Protein AF-A0A1I6RU98-F1 (afdb_monomer)

Secondary structure (DSSP, 8-state):
-HHHHHHHHHHHHHHHHHHHHHHTT-HHHHHHHHHHHHHHHHHH-GGGTTTS--HHHHHHHHHHHHHHHHHHHTT------

Structure (mmCIF, N/CA/C/O backbone):
data_AF-A0A1I6RU98-F1
#
_entry.id   AF-A0A1I6RU98-F1
#
loop_
_atom_site.group_PDB
_atom_site.id
_atom_site.type_symbol
_atom_site.label_atom_id
_atom_site.label_alt_id
_atom_site.label_comp_id
_atom_site.label_asym_id
_atom_site.label_entity_id
_atom_site.label_seq_id
_atom_site.pdbx_PDB_ins_code
_atom_site.Cartn_x
_atom_site.Cartn_y
_atom_site.Cartn_z
_atom_site.occupancy
_atom_site.B_iso_or_equiv
_atom_site.auth_seq_id
_atom_site.auth_comp_id
_atom_site.auth_asym_id
_atom_s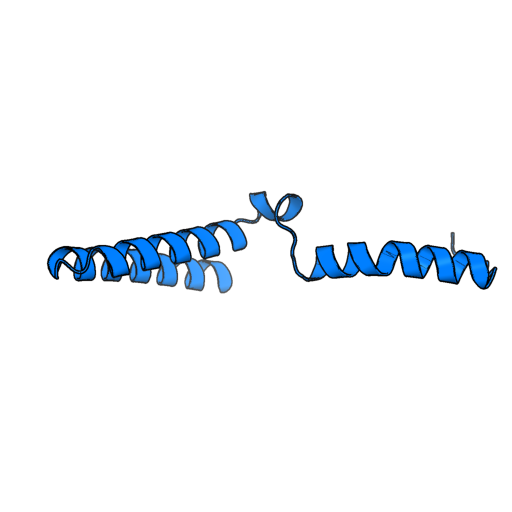ite.auth_atom_id
_atom_site.pdbx_PDB_model_num
ATOM 1 N N . MET A 1 1 ? 1.283 15.328 -9.443 1.00 64.50 1 MET A N 1
ATOM 2 C CA . MET A 1 1 ? 0.544 16.006 -8.348 1.00 64.50 1 MET A CA 1
ATOM 3 C C . MET A 1 1 ? -0.735 15.276 -7.952 1.00 64.50 1 MET A C 1
ATOM 5 O O . MET A 1 1 ? -0.867 14.978 -6.778 1.00 64.50 1 MET A O 1
ATOM 9 N N . LEU A 1 2 ? -1.626 14.927 -8.890 1.00 79.75 2 LEU A N 1
ATOM 10 C CA . LEU A 1 2 ? -2.913 14.262 -8.602 1.00 79.75 2 LEU A CA 1
ATOM 11 C C . LEU A 1 2 ? -2.788 12.940 -7.808 1.00 79.75 2 LEU A C 1
ATOM 13 O O . LEU A 1 2 ? -3.517 12.711 -6.852 1.00 79.75 2 LEU A O 1
ATOM 17 N N . ILE A 1 3 ? -1.811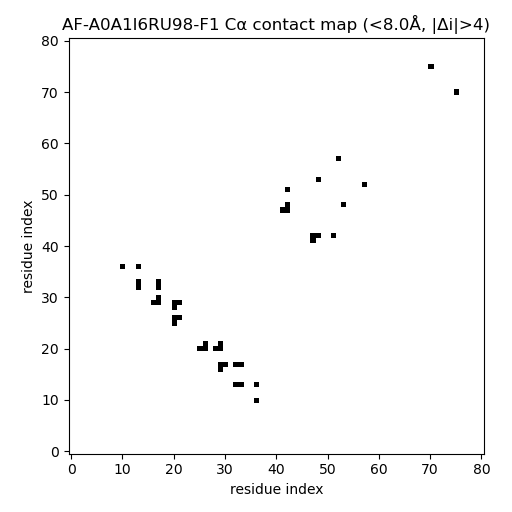 12.097 -8.157 1.00 77.31 3 ILE A N 1
ATOM 18 C CA . ILE A 1 3 ? -1.551 10.822 -7.459 1.00 77.31 3 ILE A CA 1
ATOM 19 C C . ILE A 1 3 ? -1.122 11.054 -6.002 1.00 77.31 3 ILE A C 1
ATOM 21 O O . ILE A 1 3 ? -1.561 10.350 -5.098 1.00 77.31 3 ILE A O 1
ATOM 25 N N . PHE A 1 4 ? -0.309 12.084 -5.762 1.00 79.06 4 PHE A N 1
ATOM 26 C CA . PHE A 1 4 ? 0.186 12.406 -4.426 1.00 79.06 4 PHE A CA 1
ATOM 27 C C . PHE A 1 4 ? -0.946 12.867 -3.499 1.00 79.06 4 PHE A C 1
ATOM 29 O O . PHE A 1 4 ? -1.018 12.436 -2.350 1.00 79.06 4 PHE A O 1
ATOM 36 N N . THR A 1 5 ? -1.872 13.691 -3.999 1.00 84.44 5 THR A N 1
ATOM 37 C CA . THR A 1 5 ? -3.056 14.114 -3.236 1.00 84.44 5 THR A CA 1
ATOM 38 C C . THR A 1 5 ? -3.999 12.953 -2.931 1.00 84.44 5 THR A C 1
ATOM 40 O O . THR A 1 5 ? -4.509 12.873 -1.814 1.00 84.44 5 THR A O 1
ATOM 43 N N . ILE A 1 6 ? -4.192 12.024 -3.873 1.00 85.12 6 ILE A N 1
ATOM 44 C CA . ILE A 1 6 ? -5.000 10.814 -3.651 1.00 85.12 6 ILE A CA 1
ATOM 45 C C . ILE A 1 6 ? -4.377 9.938 -2.555 1.00 85.12 6 ILE A C 1
ATOM 47 O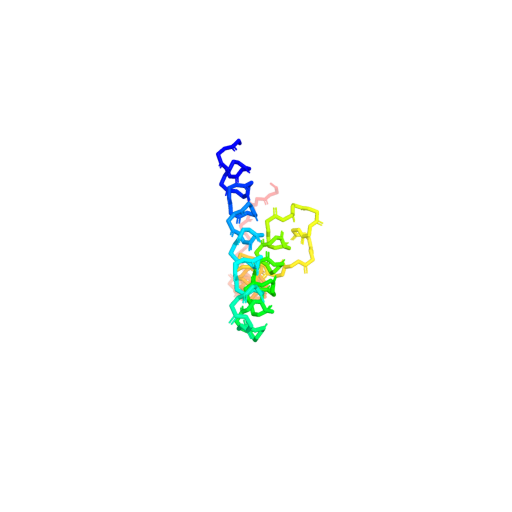 O . ILE A 1 6 ? -5.088 9.491 -1.657 1.00 85.12 6 ILE A O 1
ATOM 51 N N . LEU A 1 7 ? -3.055 9.744 -2.574 1.00 83.88 7 LEU A N 1
ATOM 52 C CA . LEU A 1 7 ? -2.345 8.967 -1.551 1.00 83.88 7 LEU A CA 1
ATOM 53 C C . LEU A 1 7 ? -2.428 9.612 -0.166 1.00 83.88 7 LEU A C 1
ATOM 55 O O . LEU A 1 7 ? -2.690 8.922 0.816 1.00 83.88 7 LEU A O 1
ATOM 59 N N . MET A 1 8 ? -2.263 10.933 -0.085 1.00 85.94 8 MET A N 1
ATOM 60 C CA . MET A 1 8 ? -2.430 11.696 1.157 1.00 85.94 8 MET A CA 1
ATOM 61 C C . MET A 1 8 ? -3.823 11.479 1.765 1.00 85.94 8 MET A C 1
ATOM 63 O O . MET A 1 8 ? -3.945 11.117 2.935 1.00 85.94 8 MET A O 1
ATOM 67 N N . LEU A 1 9 ? -4.878 11.638 0.959 1.00 89.00 9 LEU A N 1
ATOM 68 C CA . LEU A 1 9 ? -6.260 11.421 1.395 1.00 89.00 9 LEU A CA 1
ATOM 69 C C . LEU A 1 9 ? -6.508 9.970 1.821 1.00 89.00 9 LEU A C 1
ATOM 71 O O . LEU A 1 9 ? -7.154 9.729 2.842 1.00 89.00 9 LEU A O 1
ATOM 75 N N . PHE A 1 10 ? -5.961 9.010 1.075 1.00 88.25 10 PHE A N 1
ATOM 76 C CA . PHE A 1 10 ? -6.047 7.591 1.402 1.00 88.25 10 PHE A CA 1
ATOM 77 C C . PHE A 1 10 ? -5.416 7.283 2.766 1.00 88.25 10 PHE A C 1
ATOM 79 O O . PHE A 1 10 ? -6.043 6.635 3.602 1.00 88.25 10 PHE A O 1
ATOM 86 N N . PHE A 1 11 ? -4.219 7.800 3.044 1.00 86.81 11 PHE A N 1
ATOM 87 C CA . PHE A 1 11 ? -3.552 7.599 4.331 1.00 86.81 11 PHE A CA 1
ATOM 88 C C . PHE A 1 11 ? -4.328 8.204 5.499 1.00 86.81 11 PHE A C 1
ATOM 90 O O . PHE A 1 11 ? -4.498 7.550 6.530 1.00 86.81 11 PHE A O 1
ATOM 97 N N . VAL A 1 12 ? -4.848 9.422 5.332 1.00 91.44 12 VAL A N 1
ATOM 98 C CA . VAL A 1 12 ? -5.695 10.065 6.346 1.00 91.44 12 VAL A CA 1
ATOM 99 C C . VAL A 1 12 ? -6.934 9.213 6.626 1.00 91.44 12 VAL A C 1
ATOM 101 O O . VAL A 1 1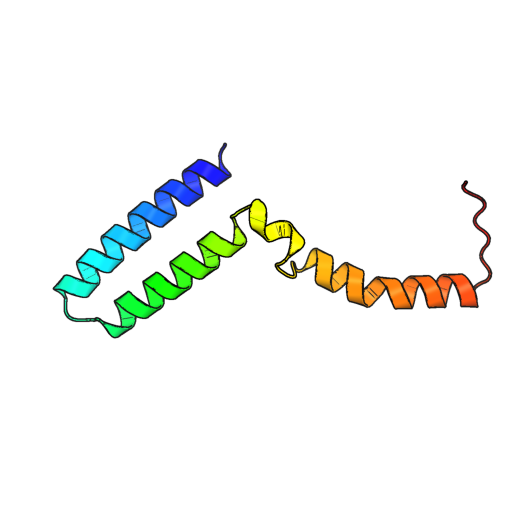2 ? -7.278 8.986 7.788 1.00 91.44 12 VAL A O 1
ATOM 104 N N . TYR A 1 13 ? -7.569 8.678 5.581 1.00 90.31 13 TYR A N 1
ATOM 105 C CA . TYR A 1 13 ? -8.717 7.785 5.715 1.00 90.31 13 TYR A CA 1
ATOM 106 C C . TYR A 1 13 ? -8.370 6.485 6.453 1.00 90.31 13 TYR A C 1
ATOM 108 O O . TYR A 1 13 ? -9.098 6.087 7.367 1.00 90.31 13 TYR A O 1
ATOM 116 N N . VAL A 1 14 ? -7.257 5.837 6.100 1.00 88.69 14 VAL A N 1
ATOM 117 C CA . VAL A 1 14 ? -6.790 4.594 6.736 1.00 88.69 14 VAL A CA 1
ATOM 118 C C . VAL A 1 14 ? -6.527 4.814 8.224 1.00 88.69 14 VAL A C 1
ATOM 120 O O . VAL A 1 14 ? -7.005 4.034 9.047 1.00 88.69 14 VAL A O 1
ATOM 123 N N . ILE A 1 15 ? -5.848 5.903 8.595 1.00 88.81 15 ILE A N 1
ATOM 124 C CA . ILE A 1 15 ? -5.552 6.231 9.998 1.00 88.81 15 ILE A CA 1
ATOM 125 C C . ILE A 1 15 ? -6.841 6.538 10.769 1.00 88.81 15 ILE A C 1
ATOM 127 O O . ILE A 1 15 ? -7.057 5.995 11.854 1.00 88.81 15 ILE A O 1
ATOM 131 N N . ALA A 1 16 ? -7.732 7.364 10.214 1.00 91.00 16 ALA A N 1
ATOM 132 C CA . ALA A 1 16 ? -9.004 7.700 10.855 1.00 91.00 16 ALA A CA 1
ATOM 133 C C . ALA A 1 16 ? -9.876 6.453 11.079 1.00 91.00 16 ALA A C 1
ATOM 135 O O . ALA A 1 16 ? -10.451 6.262 12.156 1.00 91.00 16 ALA A O 1
ATOM 136 N N . THR A 1 17 ? -9.933 5.571 10.082 1.00 88.75 17 THR A N 1
ATOM 137 C CA . THR A 1 17 ? -10.705 4.325 10.131 1.00 88.75 17 THR A CA 1
ATOM 138 C C . THR A 1 17 ? -10.084 3.323 11.098 1.00 88.75 17 THR A C 1
ATOM 140 O O . THR A 1 17 ? -10.808 2.705 11.877 1.00 88.75 17 THR A O 1
ATOM 143 N N . TYR A 1 18 ? -8.754 3.229 11.149 1.00 88.75 18 TYR A N 1
ATOM 144 C CA . TYR A 1 18 ? -8.037 2.431 12.141 1.00 88.75 18 TYR A CA 1
ATOM 145 C C . TYR A 1 18 ? -8.359 2.880 13.571 1.00 88.75 18 TYR A C 1
ATOM 147 O O . TYR A 1 18 ? -8.747 2.058 14.402 1.00 88.75 18 TYR A O 1
ATOM 155 N N . VAL A 1 19 ? -8.283 4.185 13.858 1.00 89.38 19 VAL A N 1
ATOM 156 C CA . VAL A 1 19 ? -8.612 4.737 15.185 1.00 89.38 19 VAL A CA 1
ATOM 157 C C . VAL A 1 19 ? -10.074 4.459 15.547 1.00 89.38 19 VAL A C 1
ATOM 159 O O . VAL A 1 19 ? -10.375 4.105 16.690 1.00 89.38 19 VAL A O 1
ATOM 162 N N . LYS A 1 20 ? -10.992 4.573 14.580 1.00 90.88 20 LYS A N 1
ATOM 163 C CA . LYS A 1 20 ? -12.413 4.253 14.770 1.00 90.88 20 LYS A CA 1
ATOM 164 C C . LYS A 1 20 ? -12.627 2.768 15.096 1.00 90.88 20 LYS A C 1
ATOM 166 O O . LYS A 1 20 ? -13.291 2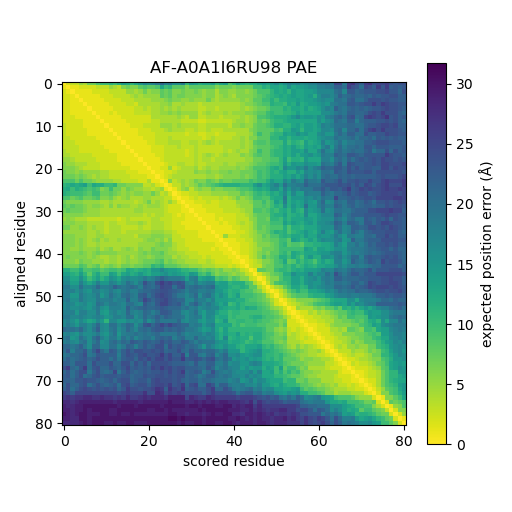.464 16.086 1.00 90.88 20 LYS A O 1
ATOM 171 N N . LEU A 1 21 ? -12.033 1.858 14.324 1.00 87.00 21 LEU A N 1
ATOM 172 C CA . LEU A 1 21 ? -12.125 0.404 14.525 1.00 87.00 21 LEU A CA 1
ATOM 173 C C . LEU A 1 21 ? -11.482 -0.041 15.843 1.00 87.00 21 LEU A C 1
ATOM 175 O O . LEU A 1 21 ? -12.008 -0.914 16.536 1.00 87.00 21 LEU A O 1
ATOM 179 N N . TRP A 1 22 ? -10.386 0.607 16.240 1.00 84.94 22 TRP A N 1
ATOM 180 C CA . TRP A 1 22 ? -9.726 0.352 17.516 1.00 84.94 22 TRP A CA 1
ATOM 181 C C . TRP A 1 22 ? -10.632 0.691 18.703 1.00 84.94 22 TRP A C 1
ATOM 183 O O . TRP A 1 22 ? -10.744 -0.097 19.646 1.00 84.94 22 TRP A O 1
ATOM 193 N N . LYS A 1 23 ? -11.345 1.826 18.633 1.00 87.00 23 LYS A N 1
ATOM 194 C CA . LYS A 1 23 ? -12.353 2.216 19.636 1.00 87.00 23 LYS A CA 1
ATOM 195 C C . LYS A 1 23 ? -13.541 1.252 19.678 1.00 87.00 23 LYS A C 1
ATOM 197 O O . LYS A 1 23 ? -14.076 1.007 20.753 1.00 87.00 23 LYS A O 1
ATOM 202 N N . GLN A 1 24 ? -13.914 0.663 18.543 1.00 89.50 24 GLN A N 1
ATOM 203 C CA . GLN A 1 24 ? -14.988 -0.333 18.442 1.00 89.50 24 GLN A CA 1
ATOM 204 C C . GLN A 1 24 ? -14.563 -1.752 18.865 1.00 89.50 24 GLN A C 1
ATOM 206 O O . GLN A 1 24 ? -15.362 -2.676 18.779 1.00 89.50 24 GLN A O 1
ATOM 211 N N . LYS A 1 25 ? -13.322 -1.945 19.347 1.00 86.94 25 LYS A N 1
ATOM 212 C CA . LYS A 1 25 ? -12.724 -3.248 19.708 1.00 86.94 25 LYS A CA 1
ATOM 213 C C . LYS A 1 25 ? -12.644 -4.271 18.559 1.00 86.94 25 LYS A C 1
ATOM 215 O O . LYS A 1 25 ? -12.187 -5.392 18.791 1.00 86.94 25 LYS A O 1
ATOM 220 N N . ASN A 1 26 ? -12.926 -3.876 17.317 1.00 85.75 26 ASN A N 1
ATOM 221 C CA . ASN A 1 26 ? -12.758 -4.702 16.117 1.00 85.75 26 ASN A CA 1
ATOM 222 C C . ASN A 1 26 ? -11.292 -4.722 15.654 1.00 85.75 26 ASN A C 1
ATOM 224 O O . ASN A 1 26 ? -10.924 -4.266 14.573 1.00 85.75 26 ASN A O 1
ATOM 228 N N . ARG A 1 27 ? -10.413 -5.260 16.507 1.00 83.38 27 ARG A N 1
ATOM 229 C CA . ARG A 1 27 ? -8.953 -5.224 16.306 1.00 83.38 27 ARG A CA 1
ATOM 230 C C . ARG A 1 27 ? -8.492 -5.978 15.057 1.00 83.38 27 ARG A C 1
ATOM 232 O O . ARG A 1 27 ? -7.528 -5.560 14.430 1.00 83.38 27 ARG A O 1
ATOM 239 N N . LYS A 1 28 ? -9.178 -7.066 14.687 1.00 84.62 28 LYS A N 1
ATOM 240 C CA . LYS A 1 28 ? -8.835 -7.869 13.499 1.00 84.62 28 LYS A CA 1
ATOM 241 C C . LYS A 1 28 ? -9.001 -7.058 12.213 1.00 84.62 28 LYS A C 1
ATOM 243 O O . LYS A 1 28 ? -8.082 -7.003 11.407 1.00 84.62 28 LYS A O 1
ATOM 248 N N . GLU A 1 29 ? -10.134 -6.378 12.071 1.00 85.06 29 GLU A N 1
ATOM 249 C CA . GLU A 1 29 ? -10.430 -5.510 10.926 1.00 85.06 29 GLU A CA 1
ATOM 250 C C . GLU A 1 29 ? -9.444 -4.340 10.851 1.00 85.06 29 GLU A C 1
ATOM 252 O O . GLU A 1 29 ? -8.927 -4.037 9.781 1.00 85.06 29 GLU A O 1
ATOM 257 N N . ALA A 1 30 ? -9.109 -3.740 11.999 1.00 82.81 30 ALA A N 1
ATOM 258 C CA . ALA A 1 30 ? -8.128 -2.662 12.079 1.00 82.81 30 ALA A CA 1
ATOM 259 C C . ALA A 1 30 ? -6.737 -3.100 11.583 1.00 82.81 30 ALA A C 1
ATOM 261 O O . ALA A 1 30 ? -6.106 -2.380 10.812 1.00 82.81 30 ALA A O 1
ATOM 262 N N . ILE A 1 31 ? -6.272 -4.288 11.988 1.00 86.50 31 ILE A N 1
ATOM 263 C CA . ILE A 1 31 ? -4.979 -4.844 11.561 1.00 86.50 31 ILE A CA 1
ATOM 264 C C . ILE A 1 31 ? -4.976 -5.132 10.058 1.00 86.50 31 ILE A C 1
ATOM 266 O O . ILE A 1 31 ? -4.014 -4.780 9.380 1.00 86.50 31 ILE A O 1
ATOM 270 N N . VAL A 1 32 ? -6.050 -5.726 9.529 1.00 88.75 32 VAL A N 1
ATOM 271 C CA . VAL A 1 32 ? -6.187 -5.997 8.089 1.00 88.75 32 VAL A CA 1
ATOM 272 C C . VAL A 1 32 ? -6.134 -4.695 7.291 1.00 88.75 32 VAL A C 1
ATOM 274 O O . VAL A 1 32 ? -5.394 -4.607 6.314 1.00 88.75 32 VAL A O 1
ATOM 277 N N . LEU A 1 33 ? -6.848 -3.659 7.739 1.00 88.62 33 LEU A N 1
ATOM 278 C CA . LEU A 1 33 ? -6.858 -2.348 7.089 1.00 88.62 33 LEU A CA 1
ATOM 279 C C . LEU A 1 33 ? -5.463 -1.700 7.075 1.00 88.62 33 LEU A C 1
ATOM 281 O O . LEU A 1 33 ? -5.068 -1.100 6.078 1.00 88.62 33 LEU A O 1
ATOM 285 N N . LEU A 1 34 ? -4.703 -1.859 8.163 1.00 85.62 34 LEU A N 1
ATOM 286 C CA . LEU A 1 34 ? -3.331 -1.360 8.279 1.00 85.62 34 LEU A CA 1
ATOM 287 C C . LEU A 1 34 ? -2.383 -2.102 7.324 1.00 85.62 34 LEU A C 1
ATOM 289 O O . LEU A 1 34 ? -1.593 -1.468 6.629 1.00 85.62 34 LEU A O 1
ATOM 293 N N . LEU A 1 35 ? -2.507 -3.429 7.238 1.00 86.94 35 LEU A N 1
ATOM 294 C CA . LEU A 1 35 ? -1.745 -4.273 6.312 1.00 86.94 35 LEU A CA 1
ATOM 295 C C . LEU A 1 35 ? -1.996 -3.888 4.850 1.00 86.94 35 LEU A C 1
ATOM 297 O O . LEU A 1 35 ? -1.045 -3.706 4.093 1.00 86.94 35 LEU A O 1
ATOM 301 N N . PHE A 1 36 ? -3.261 -3.707 4.465 1.00 86.06 36 PHE A N 1
ATOM 302 C CA . PHE A 1 36 ? -3.614 -3.245 3.122 1.00 86.06 36 PHE A CA 1
ATOM 303 C C . PHE A 1 36 ? -3.106 -1.828 2.849 1.00 86.06 36 PHE A C 1
ATOM 305 O O . PHE A 1 36 ? -2.570 -1.569 1.773 1.00 86.06 36 PHE A O 1
ATOM 312 N N . GLY A 1 37 ? -3.219 -0.922 3.824 1.00 84.62 37 GLY A N 1
ATOM 313 C CA . GLY A 1 37 ? -2.687 0.434 3.705 1.00 84.62 37 GLY A CA 1
ATOM 314 C C . GLY A 1 37 ? -1.175 0.448 3.468 1.00 84.62 37 GLY A C 1
ATOM 315 O O . GLY A 1 37 ? -0.694 1.174 2.602 1.00 84.62 37 GLY A O 1
ATOM 316 N N . LEU A 1 38 ? -0.436 -0.403 4.180 1.00 82.44 38 LEU A N 1
ATOM 317 C CA . LEU A 1 38 ? 1.014 -0.537 4.048 1.00 82.44 38 LEU A CA 1
ATOM 318 C C . LEU A 1 38 ? 1.409 -1.172 2.707 1.00 82.44 38 LEU A C 1
ATOM 320 O O . LEU A 1 38 ? 2.358 -0.722 2.073 1.00 82.44 38 LEU A O 1
ATOM 324 N N . PHE A 1 39 ? 0.645 -2.156 2.227 1.00 83.06 39 PHE A N 1
ATOM 325 C CA . PHE A 1 39 ? 0.850 -2.753 0.905 1.00 83.06 39 PHE A CA 1
ATOM 326 C C . PHE A 1 39 ? 0.696 -1.721 -0.221 1.00 83.06 39 PHE A C 1
ATOM 328 O O . PHE A 1 39 ? 1.549 -1.622 -1.101 1.00 83.06 39 PHE A O 1
ATOM 335 N N . ILE A 1 40 ? -0.359 -0.906 -0.158 1.00 81.06 40 ILE A N 1
ATOM 336 C CA . ILE A 1 40 ? -0.611 0.172 -1.123 1.00 81.06 40 ILE A CA 1
ATOM 337 C C . ILE A 1 40 ? 0.489 1.232 -1.035 1.00 81.06 40 ILE A C 1
ATOM 339 O O . ILE A 1 40 ? 0.991 1.685 -2.058 1.00 81.06 40 ILE A O 1
ATOM 343 N N . ALA A 1 41 ? 0.920 1.593 0.172 1.00 77.06 41 ALA A N 1
ATOM 344 C CA . ALA A 1 41 ? 2.028 2.519 0.360 1.00 77.06 41 ALA A CA 1
ATOM 345 C C . ALA A 1 41 ? 3.315 2.025 -0.308 1.00 77.06 41 ALA A C 1
ATOM 347 O O . ALA A 1 41 ? 3.925 2.768 -1.069 1.00 77.06 41 ALA A O 1
ATOM 348 N N . CYS A 1 42 ? 3.695 0.766 -0.076 1.00 72.19 42 CYS A N 1
ATOM 349 C CA . CYS A 1 42 ? 4.864 0.162 -0.714 1.00 72.19 42 CYS A CA 1
ATOM 350 C C . CYS A 1 42 ? 4.747 0.128 -2.240 1.00 72.19 42 CYS A C 1
ATOM 352 O O . CYS A 1 42 ? 5.743 0.361 -2.915 1.00 72.19 42 CYS A O 1
ATOM 354 N N . TYR A 1 43 ? 3.549 -0.107 -2.779 1.00 71.12 43 TYR A N 1
ATOM 355 C CA . TYR A 1 43 ? 3.321 -0.113 -4.225 1.00 71.12 43 TYR A CA 1
ATOM 356 C C . TYR A 1 43 ? 3.550 1.261 -4.872 1.00 71.12 43 TYR A C 1
ATOM 358 O O . TYR A 1 43 ? 4.047 1.348 -5.989 1.00 71.12 43 TYR A O 1
ATOM 366 N N . PHE A 1 44 ? 3.188 2.342 -4.178 1.00 69.88 44 PHE A N 1
ATOM 367 C CA . PHE A 1 44 ? 3.270 3.705 -4.710 1.00 69.88 44 PHE A CA 1
ATOM 368 C C . PHE A 1 44 ? 4.552 4.459 -4.333 1.00 69.88 44 PHE A C 1
ATOM 370 O O . PHE A 1 44 ? 4.731 5.598 -4.767 1.00 69.88 44 PHE A O 1
ATOM 377 N N . ILE A 1 45 ? 5.442 3.870 -3.527 1.00 68.94 45 ILE A N 1
ATOM 378 C CA . ILE A 1 45 ? 6.746 4.467 -3.228 1.00 68.94 45 ILE A CA 1
ATOM 379 C C . ILE A 1 45 ? 7.671 4.242 -4.439 1.00 68.94 45 ILE A C 1
ATOM 381 O O . ILE A 1 45 ? 8.082 3.107 -4.685 1.00 68.94 45 ILE A O 1
ATOM 385 N N . PRO A 1 46 ? 8.082 5.306 -5.158 1.00 58.28 46 PRO A N 1
ATOM 386 C CA . PRO A 1 46 ? 8.907 5.186 -6.366 1.00 58.28 46 PRO A CA 1
ATOM 387 C C . PRO A 1 46 ? 10.303 4.611 -6.080 1.00 58.28 46 PRO A C 1
ATOM 389 O O . PRO A 1 46 ? 10.948 4.049 -6.953 1.00 58.28 46 PRO A O 1
ATOM 392 N N . VAL A 1 47 ? 10.766 4.678 -4.827 1.00 55.84 47 VAL A N 1
ATOM 393 C CA . VAL A 1 47 ? 12.040 4.073 -4.394 1.00 55.84 47 VAL A CA 1
ATOM 394 C C . VAL A 1 47 ? 12.015 2.538 -4.508 1.00 55.84 47 VAL A C 1
ATOM 396 O O . VAL A 1 47 ? 13.067 1.914 -4.619 1.00 55.84 47 VAL A O 1
ATOM 399 N N . ILE A 1 48 ? 10.827 1.923 -4.512 1.00 54.00 48 ILE A N 1
ATOM 400 C CA . ILE A 1 48 ? 10.637 0.467 -4.561 1.00 54.00 48 ILE A CA 1
ATOM 401 C C . ILE A 1 48 ? 10.360 -0.029 -5.998 1.00 54.00 48 ILE A C 1
ATOM 403 O O . ILE A 1 48 ? 10.375 -1.239 -6.228 1.00 54.00 48 ILE A O 1
ATOM 407 N N . GLU A 1 49 ? 10.206 0.859 -6.993 1.00 52.78 49 GLU A N 1
ATOM 408 C CA . GLU A 1 49 ? 9.937 0.485 -8.400 1.00 52.78 49 GLU A CA 1
ATOM 409 C C . GLU A 1 49 ? 10.923 -0.555 -8.955 1.00 52.78 49 GLU A C 1
ATOM 411 O O . GLU A 1 49 ? 10.528 -1.433 -9.716 1.00 52.78 49 GLU A O 1
ATOM 416 N N . ASN A 1 50 ? 12.189 -0.518 -8.527 1.00 55.22 50 ASN A N 1
ATOM 417 C CA . ASN A 1 50 ? 13.207 -1.471 -8.982 1.00 55.22 50 ASN A CA 1
ATOM 418 C C . ASN A 1 50 ? 13.155 -2.846 -8.291 1.00 55.22 50 ASN A C 1
ATOM 420 O O . ASN A 1 50 ? 13.816 -3.775 -8.750 1.00 55.22 50 ASN A O 1
ATOM 424 N N . TRP A 1 51 ? 12.434 -2.989 -7.176 1.00 55.91 51 TRP A N 1
ATOM 425 C CA . TRP A 1 51 ? 12.389 -4.223 -6.376 1.00 55.91 51 TRP A CA 1
ATOM 426 C C . TRP A 1 51 ? 11.039 -4.937 -6.428 1.00 55.91 51 TRP A C 1
ATOM 428 O O . TRP A 1 51 ? 10.984 -6.146 -6.201 1.00 55.91 51 TRP A O 1
ATOM 438 N N . MET A 1 52 ? 9.949 -4.225 -6.718 1.00 57.34 52 MET A N 1
ATOM 439 C CA . MET A 1 52 ? 8.618 -4.821 -6.752 1.00 57.34 52 MET A CA 1
ATOM 440 C C . MET A 1 52 ? 8.266 -5.273 -8.177 1.00 57.34 52 MET A C 1
ATOM 442 O O . MET A 1 52 ? 8.296 -4.461 -9.102 1.00 57.34 52 MET A O 1
ATOM 446 N N . PRO A 1 53 ? 7.922 -6.556 -8.389 1.00 59.84 53 PRO A N 1
ATOM 447 C CA . PRO A 1 53 ? 7.539 -7.042 -9.704 1.00 59.84 53 PRO A CA 1
ATOM 448 C C . PRO A 1 53 ? 6.175 -6.451 -10.088 1.00 59.84 53 PRO A C 1
ATOM 450 O O . PRO A 1 53 ? 5.124 -6.925 -9.658 1.00 59.84 53 PRO A O 1
ATOM 453 N N . THR A 1 54 ? 6.190 -5.373 -10.867 1.00 66.31 54 THR A N 1
ATOM 454 C CA . THR A 1 54 ? 5.005 -4.825 -11.525 1.00 66.31 54 THR A CA 1
ATOM 455 C C . THR A 1 54 ? 4.499 -5.784 -12.604 1.00 66.31 54 THR A C 1
ATOM 457 O O . THR A 1 54 ? 5.236 -6.615 -13.136 1.00 66.31 54 THR A O 1
ATOM 460 N N . SER A 1 55 ? 3.219 -5.673 -12.965 1.00 64.12 55 SER A N 1
ATOM 461 C CA . SER A 1 55 ? 2.636 -6.453 -14.068 1.00 64.12 55 SER A CA 1
ATOM 462 C C . SER A 1 55 ? 3.427 -6.285 -15.370 1.00 64.12 55 SER A C 1
ATOM 464 O O . SER A 1 55 ? 3.595 -7.239 -16.123 1.00 64.12 55 SER A O 1
ATOM 466 N N . GLU A 1 56 ? 3.970 -5.091 -15.597 1.00 64.38 56 GLU A N 1
ATOM 467 C CA . GLU A 1 56 ? 4.814 -4.767 -16.742 1.00 64.38 56 GLU A CA 1
ATOM 468 C C . GLU A 1 56 ? 6.184 -5.460 -16.689 1.00 64.38 56 GLU A C 1
ATOM 470 O O . GLU A 1 56 ? 6.641 -5.997 -17.703 1.00 64.38 56 GLU A O 1
ATOM 475 N N . SER A 1 57 ? 6.821 -5.539 -15.515 1.00 66.19 57 SER A N 1
ATOM 476 C CA . SER A 1 57 ? 8.102 -6.239 -15.371 1.00 66.19 57 SER A CA 1
ATOM 477 C C . SER A 1 57 ? 7.942 -7.757 -15.467 1.00 66.19 57 SER A C 1
ATOM 479 O O . SER A 1 57 ? 8.761 -8.413 -16.109 1.00 66.19 57 SER A O 1
ATOM 481 N N . ILE A 1 58 ? 6.845 -8.314 -14.943 1.00 69.12 58 ILE A N 1
ATOM 482 C CA . ILE A 1 58 ? 6.485 -9.733 -15.095 1.00 69.12 58 ILE A CA 1
ATOM 483 C C . ILE A 1 58 ? 6.221 -10.063 -16.567 1.00 69.12 58 ILE A C 1
ATOM 485 O O . ILE A 1 58 ? 6.750 -11.047 -17.086 1.00 69.12 58 ILE A O 1
ATOM 489 N N . ASN A 1 59 ? 5.446 -9.223 -17.257 1.00 70.88 59 ASN A N 1
ATOM 490 C CA . ASN A 1 59 ? 5.164 -9.389 -18.678 1.00 70.88 59 ASN A CA 1
ATOM 491 C C . ASN A 1 59 ? 6.462 -9.347 -19.498 1.00 70.88 59 ASN A C 1
ATOM 493 O O . ASN A 1 59 ? 6.745 -10.242 -20.289 1.00 70.88 59 ASN A O 1
ATOM 497 N N . THR A 1 60 ? 7.322 -8.367 -19.236 1.00 69.44 60 THR A N 1
ATOM 498 C CA . THR A 1 60 ? 8.624 -8.268 -19.903 1.00 69.44 60 THR A CA 1
ATOM 499 C C . THR A 1 60 ? 9.496 -9.489 -19.605 1.00 69.44 60 THR A C 1
ATOM 501 O O . THR A 1 60 ? 10.104 -10.036 -20.518 1.00 69.44 60 THR A O 1
ATOM 504 N N . PHE A 1 61 ? 9.530 -9.976 -18.364 1.00 73.88 61 PHE A N 1
ATOM 505 C CA . PHE A 1 61 ? 10.314 -11.152 -17.985 1.00 73.88 61 PHE A CA 1
ATOM 506 C C . PHE A 1 61 ? 9.856 -12.433 -18.698 1.00 73.88 61 PHE A C 1
ATOM 508 O O . PHE A 1 61 ? 10.694 -13.198 -19.167 1.00 73.88 61 PHE A O 1
ATOM 515 N N . LEU A 1 62 ? 8.545 -12.647 -18.826 1.00 75.69 62 LEU A N 1
ATOM 516 C CA . LEU A 1 62 ? 7.964 -13.814 -19.500 1.00 75.69 62 LEU A CA 1
ATOM 517 C C . LEU A 1 62 ? 8.136 -13.770 -21.021 1.00 75.69 62 LEU A C 1
ATOM 519 O O . LEU A 1 62 ? 8.461 -14.785 -21.636 1.00 75.69 62 LEU A O 1
ATOM 523 N N . TYR A 1 63 ? 7.944 -12.603 -21.636 1.00 73.62 63 TYR A N 1
ATOM 524 C CA . TYR A 1 63 ? 7.969 -12.472 -23.094 1.00 73.62 63 TYR A CA 1
ATOM 525 C C . TYR A 1 63 ? 9.367 -12.232 -23.673 1.00 73.62 63 TYR A C 1
ATOM 527 O O . TYR A 1 63 ? 9.589 -12.522 -24.847 1.00 73.62 63 TYR A O 1
ATOM 535 N N . LYS A 1 64 ? 10.338 -11.767 -22.880 1.00 72.12 64 LYS A N 1
ATOM 536 C CA . LYS A 1 64 ? 11.733 -11.578 -23.314 1.00 72.12 64 LYS A CA 1
ATOM 537 C C . LYS A 1 64 ? 12.437 -12.866 -23.781 1.00 72.12 64 LYS A C 1
ATOM 539 O O . LYS A 1 64 ? 13.073 -12.818 -24.830 1.00 72.12 64 LYS A O 1
ATOM 544 N N . PRO A 1 65 ? 12.352 -14.023 -23.098 1.00 74.81 65 PRO A N 1
ATOM 545 C CA . PRO A 1 65 ? 12.964 -15.251 -23.609 1.00 74.81 65 PRO A CA 1
ATOM 546 C C . PRO A 1 65 ? 12.266 -15.755 -24.878 1.00 74.81 65 PRO A C 1
ATOM 548 O O . PRO A 1 65 ? 12.929 -16.241 -25.792 1.00 74.81 65 PRO A O 1
ATOM 551 N N . ILE A 1 66 ? 10.945 -15.580 -24.972 1.00 75.31 66 ILE A N 1
ATOM 552 C CA . ILE A 1 66 ? 10.155 -15.975 -26.145 1.00 75.31 66 ILE A CA 1
ATOM 553 C C . ILE A 1 66 ? 10.515 -15.097 -27.346 1.00 75.31 66 ILE A C 1
ATOM 555 O O . ILE A 1 66 ? 10.724 -15.616 -28.439 1.00 75.31 66 ILE A O 1
ATOM 559 N N . SER A 1 67 ? 10.659 -13.783 -27.158 1.00 70.38 67 SE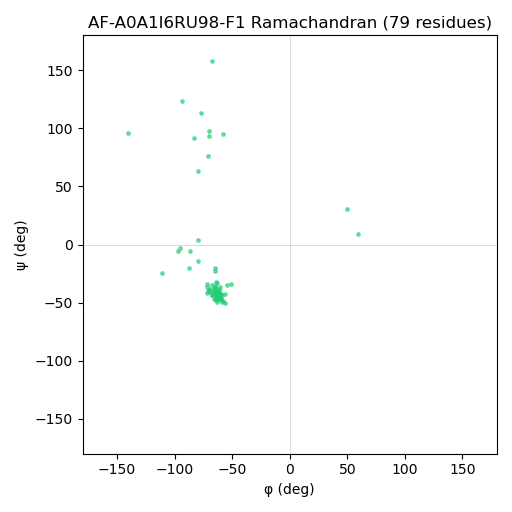R A N 1
ATOM 560 C CA . SER A 1 67 ? 11.049 -12.871 -28.235 1.00 70.38 67 SER A CA 1
ATOM 561 C C . SER A 1 67 ? 12.470 -13.140 -28.731 1.00 70.38 67 SER A C 1
ATOM 563 O O . SER A 1 67 ? 12.697 -13.129 -29.938 1.00 70.38 67 SER A O 1
ATOM 565 N N . VAL A 1 68 ? 13.413 -13.462 -27.838 1.00 72.25 68 VAL A N 1
ATOM 566 C CA . VAL A 1 68 ? 14.779 -13.869 -28.212 1.00 72.25 68 VAL A CA 1
ATOM 567 C C . VAL A 1 68 ? 14.772 -15.195 -28.972 1.00 72.25 68 VAL A C 1
ATOM 569 O O . VAL A 1 68 ? 15.440 -15.308 -29.999 1.00 72.25 68 VAL A O 1
ATOM 572 N N . TYR A 1 69 ? 13.984 -16.175 -28.523 1.00 74.56 69 TYR A N 1
ATOM 573 C CA . TYR A 1 69 ? 13.849 -17.459 -29.210 1.00 74.56 69 TYR A CA 1
ATOM 574 C C . TYR A 1 69 ? 13.241 -17.297 -30.605 1.00 74.56 69 TYR A C 1
ATOM 576 O O . TYR A 1 69 ? 13.789 -17.809 -31.572 1.00 74.56 69 TYR A O 1
ATOM 584 N N . VAL A 1 70 ? 12.161 -16.526 -30.738 1.00 73.94 70 VAL A N 1
ATOM 585 C CA . VAL A 1 70 ? 11.513 -16.241 -32.026 1.00 73.94 70 VAL A CA 1
ATOM 586 C C . VAL A 1 70 ? 12.447 -15.460 -32.956 1.00 73.94 70 VAL A C 1
ATOM 588 O O . VAL A 1 70 ? 12.538 -15.785 -34.137 1.00 73.94 70 VAL A O 1
ATOM 591 N N . ARG A 1 71 ? 13.203 -14.484 -32.437 1.00 68.44 71 ARG A N 1
ATOM 592 C CA . ARG A 1 71 ? 14.200 -13.725 -33.212 1.00 68.44 71 ARG A CA 1
ATOM 593 C C . ARG A 1 71 ? 15.339 -14.618 -33.708 1.00 68.44 71 ARG A C 1
ATOM 595 O O . ARG A 1 71 ? 15.759 -14.480 -34.852 1.00 68.44 71 ARG A O 1
ATOM 602 N N . SER A 1 72 ? 15.800 -15.550 -32.873 1.00 69.88 72 SER A N 1
ATOM 603 C CA . SER A 1 72 ? 16.828 -16.529 -33.236 1.00 69.88 72 SER A CA 1
ATOM 604 C C . SER A 1 72 ? 16.303 -17.587 -34.213 1.00 69.88 72 SER A C 1
ATOM 606 O O . SER A 1 72 ? 16.999 -17.923 -35.165 1.00 69.88 72 SER A O 1
ATOM 608 N N . ALA A 1 73 ? 15.072 -18.068 -34.027 1.00 71.00 73 ALA A N 1
ATOM 609 C CA . ALA 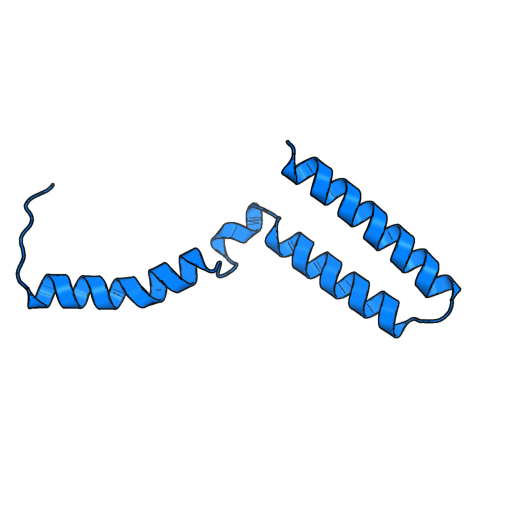A 1 73 ? 14.450 -19.086 -34.870 1.00 71.00 73 ALA A CA 1
ATOM 610 C C . ALA A 1 73 ? 14.067 -18.559 -36.261 1.00 71.00 73 ALA A C 1
ATOM 612 O O . ALA A 1 73 ? 14.163 -19.292 -37.240 1.00 71.00 73 ALA A O 1
ATOM 613 N N . LEU A 1 74 ? 13.658 -17.290 -36.366 1.00 71.06 74 LEU A N 1
ATOM 614 C CA . LEU A 1 74 ? 13.309 -16.672 -37.648 1.00 71.06 74 LEU A CA 1
AT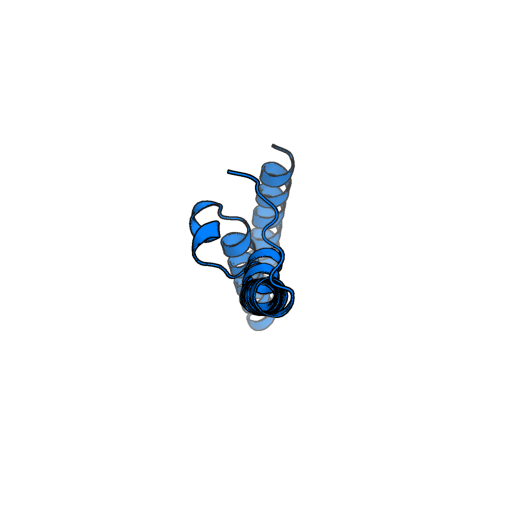OM 615 C C . LEU A 1 74 ? 14.518 -16.066 -38.382 1.00 71.06 74 LEU A C 1
ATOM 617 O O . LEU A 1 74 ? 14.355 -15.607 -39.508 1.00 71.06 74 LEU A O 1
ATOM 621 N N . ASN A 1 75 ? 15.714 -16.054 -37.773 1.00 61.91 75 ASN A N 1
ATOM 622 C CA . ASN A 1 75 ? 16.954 -15.523 -38.361 1.00 61.91 75 ASN A CA 1
ATOM 623 C C . ASN A 1 75 ? 16.790 -14.108 -38.961 1.00 61.91 75 ASN A C 1
ATOM 625 O O . ASN A 1 75 ? 17.431 -13.740 -39.947 1.00 61.91 75 ASN A O 1
ATOM 629 N N . ILE A 1 76 ? 15.880 -13.311 -38.388 1.00 58.59 76 ILE A N 1
ATOM 630 C CA . ILE A 1 76 ? 15.558 -11.984 -38.905 1.00 58.59 76 ILE A CA 1
ATOM 631 C C . ILE A 1 76 ? 16.609 -11.024 -38.364 1.00 58.59 76 ILE A C 1
ATOM 633 O O . ILE A 1 76 ? 16.477 -10.455 -37.276 1.00 58.59 76 ILE A O 1
ATOM 637 N N . ASN A 1 77 ? 17.665 -10.847 -39.150 1.00 55.69 77 ASN A N 1
ATOM 638 C CA . ASN A 1 77 ? 18.573 -9.722 -39.033 1.00 55.69 77 ASN A CA 1
ATOM 639 C C . ASN A 1 77 ? 17.831 -8.463 -39.516 1.00 55.69 77 ASN A C 1
ATOM 641 O O . ASN A 1 77 ? 18.001 -8.018 -40.649 1.00 55.69 77 ASN A O 1
ATOM 645 N N . LEU A 1 78 ? 16.923 -7.931 -38.690 1.00 60.62 78 LEU A N 1
ATOM 646 C CA . LEU A 1 78 ? 16.468 -6.554 -38.870 1.00 60.62 78 LEU A CA 1
ATOM 647 C C . LEU A 1 78 ? 17.657 -5.680 -38.489 1.00 60.62 78 LEU A C 1
ATOM 649 O O . LEU A 1 78 ? 17.876 -5.431 -37.304 1.00 60.62 78 LEU A O 1
ATOM 653 N N . GLY A 1 79 ? 18.451 -5.315 -39.497 1.00 53.47 79 GLY A N 1
ATOM 654 C CA . GLY A 1 79 ? 19.527 -4.344 -39.383 1.00 53.47 79 GLY A CA 1
ATOM 655 C C . GLY A 1 79 ? 18.954 -3.020 -38.903 1.00 53.47 79 GLY A C 1
ATOM 656 O O . GLY A 1 79 ? 18.425 -2.243 -39.691 1.00 53.47 79 GLY A O 1
ATOM 657 N N . VAL A 1 80 ? 19.009 -2.814 -37.596 1.00 46.22 80 VAL A N 1
ATOM 658 C CA . VAL A 1 80 ? 18.862 -1.518 -36.951 1.00 46.22 80 VAL A CA 1
ATOM 659 C C . VAL A 1 80 ? 19.885 -1.536 -35.825 1.00 46.22 80 VAL A C 1
ATOM 661 O O . VAL A 1 80 ? 19.657 -2.154 -34.781 1.00 46.22 80 VAL A O 1
ATOM 664 N N . ASP A 1 81 ? 21.042 -0.962 -36.148 1.00 42.03 81 ASP A N 1
ATOM 665 C CA . ASP A 1 81 ? 22.010 -0.438 -35.187 1.00 42.03 81 ASP A CA 1
ATOM 666 C C . ASP A 1 81 ? 21.379 0.693 -34.357 1.00 42.03 81 ASP A C 1
ATOM 668 O O . ASP A 1 81 ? 20.578 1.475 -34.929 1.00 42.03 81 ASP A O 1
#

Sequence (81 aa):
MLIFTILMLFFVYVIATYVKLWKQKNRKEAIVLLLFGLFIACYFIPVIENWMPTSESINTFLYKPISVYVRSALNINLGVD

Radius of gyration: 21.58 Å; Cα contacts (8 Å, |Δi|>4): 22; chains: 1; bounding box: 37×3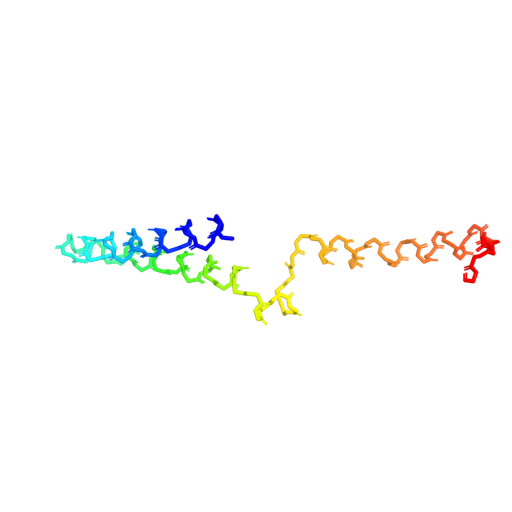5×59 Å

Foldseek 3Di:
DVVVVVLVVLVVVLVVVLVVCVVVVVNVVSVVSVVVNVVVVLVPDVVCVVPDCDPVNVVCVVCVVVVVVCCVVVVDPPPDD

Mean predicted aligned error: 12.88 Å

pLDDT: mean 75.27, std 12.33, range [42.03, 91.44]

Solvent-accessible surface area (backbone atoms only — not comparable to full-atom values): 4762 Å² total; per-residue (Å²): 110,72,68,58,56,52,50,53,53,48,51,53,48,51,53,53,50,32,56,52,28,52,74,68,66,41,51,69,62,27,52,52,52,50,52,54,50,50,53,51,48,56,71,70,37,73,90,39,61,89,76,52,84,42,74,67,55,51,49,48,62,64,48,48,60,53,51,51,48,51,44,61,74,65,65,64,79,74,89,72,131